Protein AF-A0A2Z6MBF1-F1 (afdb_monomer_lite)

pLDDT: mean 83.63, std 15.82, range [42.69, 98.62]

Foldseek 3Di:
DPPLDEAEAEDQALVVQVVQLVHDPRHAYEYEPPGNNNVVCVVPVVSHPPRYHYDHDDVSVVVRVVVSVVVSVVVVVVVVVVVVVVVVVVDDPPPDDD

Secondary structure (DSSP, 8-state):
--TT---EEEE-SGGGHHHHTT--TT-EEEEBTTSHHHHHHHH-GGGS-S-B--BSSHHHHHHHHHHHHHHHHHHHHHHHHHHHHHHHTT--------

Sequence (98 aa):
MNNNKRFIYLGDGIGDYCPSLRLKKRDFMMPRKNFPAWDLICKDPSLLKDEIHGWSDGEELEQVLMKLINNIMIEEDAQLISSNCKLQSLSIPVAIDF

Structure (mmCIF, N/CA/C/O backbone):
data_AF-A0A2Z6MBF1-F1
#
_entry.id   AF-A0A2Z6MBF1-F1
#
loop_
_atom_site.group_PDB
_atom_site.id
_atom_site.type_symbol
_atom_site.label_atom_id
_atom_site.label_alt_id
_atom_site.label_comp_id
_atom_site.label_asym_id
_atom_site.label_entity_id
_atom_site.label_seq_id
_atom_site.pdbx_PDB_ins_code
_atom_site.Cartn_x
_atom_site.Cartn_y
_atom_site.Cartn_z
_atom_site.occupancy
_atom_site.B_iso_or_equiv
_atom_site.auth_seq_id
_atom_site.auth_comp_id
_atom_site.auth_asym_id
_atom_site.auth_atom_id
_atom_site.pdbx_PDB_model_num
ATOM 1 N N . MET A 1 1 ? -1.676 -1.275 26.337 1.00 42.69 1 MET A N 1
ATOM 2 C CA . MET A 1 1 ? -1.146 -0.671 25.093 1.00 42.69 1 MET A CA 1
ATOM 3 C C . MET A 1 1 ? -2.323 -0.133 24.300 1.00 42.69 1 MET A C 1
ATOM 5 O O . MET A 1 1 ? -3.320 -0.835 24.211 1.00 42.69 1 MET A O 1
ATOM 9 N N . ASN A 1 2 ? -2.253 1.106 23.809 1.00 50.47 2 ASN A N 1
ATOM 10 C CA . ASN A 1 2 ? -3.370 1.736 23.102 1.00 50.47 2 ASN A CA 1
ATOM 11 C C . ASN A 1 2 ? -3.594 1.005 21.765 1.00 50.47 2 ASN A C 1
ATOM 13 O O . ASN A 1 2 ? -2.768 1.110 20.861 1.00 50.47 2 ASN A O 1
ATOM 17 N N . ASN A 1 3 ? -4.650 0.196 21.675 1.00 58.12 3 ASN A N 1
ATOM 18 C CA . ASN A 1 3 ? -4.834 -0.814 20.624 1.00 58.12 3 ASN A CA 1
ATOM 19 C C . ASN A 1 3 ? -5.499 -0.255 19.348 1.00 58.12 3 ASN A C 1
ATOM 21 O O . ASN A 1 3 ? -6.093 -1.009 18.587 1.00 58.12 3 ASN A O 1
ATOM 25 N N . ASN A 1 4 ? -5.441 1.067 19.150 1.00 73.44 4 ASN A N 1
ATOM 26 C CA . ASN A 1 4 ? -6.144 1.778 18.076 1.00 73.44 4 ASN A CA 1
ATOM 27 C C . ASN A 1 4 ? -5.191 2.494 17.104 1.00 73.44 4 ASN A C 1
ATOM 29 O O . ASN A 1 4 ? -5.620 3.355 16.346 1.00 73.44 4 ASN A O 1
ATOM 33 N N . LYS A 1 5 ? -3.888 2.184 17.149 1.00 83.94 5 LYS A N 1
ATOM 34 C CA . LYS A 1 5 ? -2.934 2.718 16.171 1.00 83.94 5 LYS A CA 1
ATOM 35 C C . LYS A 1 5 ? -3.183 2.057 14.818 1.00 83.94 5 LYS A C 1
ATOM 37 O O . LYS A 1 5 ? -3.244 0.832 14.761 1.00 83.94 5 LYS A O 1
ATOM 42 N N . ARG A 1 6 ? -3.279 2.875 13.773 1.00 89.38 6 ARG A N 1
ATOM 43 C CA . ARG A 1 6 ? -3.334 2.445 12.374 1.00 89.38 6 ARG A CA 1
ATOM 44 C C . ARG A 1 6 ? -1.999 2.700 11.697 1.00 89.38 6 ARG A C 1
ATOM 46 O O . ARG A 1 6 ? -1.374 3.732 11.949 1.00 89.38 6 ARG A O 1
ATOM 53 N N . PHE A 1 7 ? -1.566 1.767 10.861 1.00 92.38 7 PHE A N 1
ATOM 54 C CA . PHE A 1 7 ? -0.363 1.908 10.050 1.00 92.38 7 PHE A CA 1
ATOM 55 C C . PHE A 1 7 ? -0.723 2.256 8.609 1.00 92.38 7 PHE A C 1
ATOM 57 O O . PHE A 1 7 ? -1.655 1.697 8.044 1.00 92.38 7 PHE A O 1
ATOM 64 N N . ILE A 1 8 ? 0.054 3.155 8.008 1.00 95.38 8 ILE A N 1
ATOM 65 C CA . ILE A 1 8 ? 0.086 3.371 6.562 1.00 95.38 8 ILE A CA 1
ATOM 66 C C . ILE A 1 8 ? 1.489 2.963 6.112 1.00 95.38 8 ILE A C 1
ATOM 68 O O . ILE A 1 8 ? 2.467 3.609 6.487 1.00 95.38 8 ILE A O 1
ATOM 72 N N . TYR A 1 9 ? 1.601 1.861 5.374 1.00 95.06 9 TYR A N 1
ATOM 73 C CA . TYR A 1 9 ? 2.878 1.335 4.895 1.00 95.06 9 TYR A CA 1
ATOM 74 C C . TYR A 1 9 ? 3.120 1.774 3.451 1.00 95.06 9 TYR A C 1
ATOM 76 O O . TYR A 1 9 ? 2.318 1.465 2.575 1.00 95.06 9 TYR A O 1
ATOM 84 N N . LEU A 1 10 ? 4.235 2.453 3.187 1.00 95.88 10 LEU A N 1
ATOM 85 C CA . LEU A 1 10 ? 4.652 2.840 1.839 1.00 95.88 10 LEU A CA 1
ATOM 86 C C . LEU A 1 10 ? 5.752 1.893 1.362 1.00 95.88 10 LEU A C 1
ATOM 88 O O . LEU A 1 10 ? 6.691 1.628 2.109 1.00 95.88 10 LEU A O 1
ATOM 92 N N . GLY A 1 11 ? 5.668 1.427 0.118 1.00 93.94 11 GLY A N 1
ATOM 93 C CA . GLY A 1 11 ? 6.705 0.568 -0.448 1.00 93.94 11 GLY A CA 1
ATOM 94 C C . GLY A 1 11 ? 6.630 0.449 -1.963 1.00 93.94 11 GLY A C 1
ATOM 95 O O . GLY A 1 11 ? 5.564 0.584 -2.562 1.00 93.94 11 GLY A O 1
ATOM 96 N N . ASP A 1 12 ? 7.764 0.186 -2.592 1.00 93.69 12 ASP A N 1
ATOM 97 C CA . ASP A 1 12 ? 7.875 -0.056 -4.031 1.00 93.69 12 ASP A CA 1
ATOM 98 C C . ASP A 1 12 ? 8.691 -1.323 -4.346 1.00 93.69 12 ASP A C 1
ATOM 100 O O . ASP A 1 12 ? 8.497 -1.957 -5.384 1.00 93.69 12 ASP A O 1
ATOM 104 N N . GLY A 1 13 ? 9.535 -1.785 -3.426 1.00 95.19 13 GLY A N 1
ATOM 105 C CA . GLY A 1 13 ? 10.417 -2.921 -3.635 1.00 95.19 13 GLY A CA 1
ATOM 106 C C . GLY A 1 13 ? 9.736 -4.272 -3.434 1.00 95.19 13 GLY A C 1
ATOM 107 O O . GLY A 1 13 ? 8.792 -4.431 -2.670 1.00 95.19 13 GLY A O 1
ATOM 108 N N . ILE A 1 14 ? 10.289 -5.322 -4.043 1.00 94.31 14 ILE A N 1
ATOM 109 C CA . ILE A 1 14 ? 9.811 -6.701 -3.827 1.00 94.31 14 ILE A CA 1
ATOM 110 C C . ILE A 1 14 ? 9.850 -7.117 -2.344 1.00 94.31 14 ILE A C 1
ATOM 112 O O . ILE A 1 14 ? 9.018 -7.902 -1.889 1.00 94.31 14 ILE A O 1
ATOM 116 N N . GLY A 1 15 ? 10.794 -6.555 -1.581 1.00 95.00 15 GLY A N 1
ATOM 117 C CA . GLY A 1 15 ? 10.921 -6.769 -0.140 1.00 95.00 15 GLY A CA 1
ATOM 118 C C . GLY A 1 15 ? 9.738 -6.242 0.674 1.00 95.00 15 GLY A C 1
ATOM 119 O O . GLY A 1 15 ? 9.523 -6.730 1.779 1.00 95.00 15 GLY A O 1
ATOM 120 N N . ASP A 1 16 ? 8.940 -5.328 0.117 1.00 93.75 16 ASP A N 1
ATOM 121 C CA . ASP A 1 16 ? 7.770 -4.737 0.771 1.00 93.75 16 ASP A CA 1
ATOM 122 C C . ASP A 1 16 ? 6.524 -5.631 0.704 1.00 93.75 16 ASP A C 1
ATOM 124 O O . ASP A 1 16 ? 5.569 -5.428 1.453 1.00 93.75 16 ASP A O 1
ATOM 128 N N . TYR A 1 17 ? 6.529 -6.670 -0.137 1.00 91.38 17 TYR A N 1
ATOM 129 C CA . TYR A 1 17 ? 5.394 -7.586 -0.245 1.00 91.38 17 TYR A CA 1
ATOM 130 C C . TYR A 1 17 ? 5.195 -8.437 1.020 1.00 91.38 17 TYR A C 1
ATOM 132 O O . TYR A 1 17 ? 4.098 -8.541 1.550 1.00 91.38 17 TYR A O 1
ATOM 140 N N . CYS A 1 18 ? 6.255 -9.038 1.562 1.00 91.19 18 CYS A N 1
ATOM 141 C CA . CYS A 1 18 ? 6.142 -9.855 2.775 1.00 91.19 18 CYS A CA 1
ATOM 142 C C . CYS A 1 18 ? 5.635 -9.074 4.014 1.00 91.19 18 CYS A C 1
ATOM 144 O O . CYS A 1 18 ? 4.749 -9.581 4.709 1.00 91.19 18 CYS A O 1
ATOM 146 N N . PRO A 1 19 ? 6.145 -7.865 4.332 1.00 90.69 19 PRO A N 1
ATOM 147 C CA . PRO A 1 19 ? 5.615 -7.081 5.441 1.00 90.69 19 PRO A CA 1
ATOM 148 C C . PRO A 1 19 ? 4.191 -6.572 5.184 1.00 90.69 19 PRO A C 1
ATOM 150 O O . PRO A 1 19 ? 3.431 -6.496 6.150 1.00 90.69 19 PRO A O 1
ATOM 153 N N . SER A 1 20 ? 3.785 -6.304 3.934 1.00 90.62 20 SER A N 1
ATOM 154 C CA . SER A 1 20 ? 2.410 -5.867 3.641 1.00 90.62 20 SER A CA 1
ATOM 155 C C . SER A 1 20 ? 1.364 -6.937 3.982 1.00 90.62 20 SER A C 1
ATOM 157 O O . SER A 1 20 ? 0.297 -6.611 4.495 1.00 90.62 20 SER A O 1
ATOM 159 N N . LEU A 1 21 ? 1.700 -8.226 3.853 1.00 89.19 21 LEU A N 1
ATOM 160 C CA . LEU A 1 21 ? 0.835 -9.340 4.278 1.00 89.19 21 LEU A CA 1
ATOM 161 C C . LEU A 1 21 ? 0.589 -9.401 5.798 1.00 89.19 21 LEU A C 1
ATOM 163 O O . LEU A 1 21 ? -0.278 -10.143 6.260 1.00 89.19 21 LEU A O 1
ATOM 167 N N . ARG A 1 22 ? 1.365 -8.662 6.601 1.00 89.81 22 ARG A N 1
ATOM 168 C CA . ARG A 1 22 ? 1.211 -8.595 8.066 1.00 89.81 22 ARG A CA 1
ATOM 169 C C . ARG A 1 22 ? 0.344 -7.424 8.524 1.00 89.81 22 ARG A C 1
ATOM 171 O O . ARG A 1 22 ? 0.101 -7.306 9.729 1.00 89.81 22 ARG A O 1
ATOM 178 N N . LEU A 1 23 ? -0.095 -6.573 7.596 1.00 89.75 23 LEU A N 1
ATOM 179 C CA . LEU A 1 23 ? -0.996 -5.466 7.887 1.00 89.75 23 LEU A CA 1
ATOM 180 C C . LEU A 1 23 ? -2.326 -6.010 8.410 1.00 89.75 23 LEU A C 1
ATOM 182 O O . LEU A 1 23 ? -2.861 -7.020 7.939 1.00 89.75 23 LEU A O 1
ATOM 186 N N . LYS A 1 24 ? -2.830 -5.383 9.470 1.00 88.38 24 LYS A N 1
ATOM 187 C CA . LYS A 1 24 ? -4.066 -5.801 10.125 1.00 88.38 24 LYS A CA 1
ATOM 188 C C . LYS A 1 24 ? -5.249 -5.093 9.478 1.00 88.38 24 LYS A C 1
ATOM 190 O O . LYS A 1 24 ? -5.127 -4.283 8.573 1.00 88.38 24 LYS A O 1
ATOM 195 N N . LYS A 1 25 ? -6.448 -5.426 9.954 1.00 85.88 25 LYS A N 1
ATOM 196 C CA . LYS A 1 25 ? -7.647 -4.679 9.573 1.00 85.88 25 LYS A CA 1
ATOM 197 C C . LYS A 1 25 ? -7.469 -3.217 10.008 1.00 85.88 25 LYS A C 1
ATOM 199 O O . LYS A 1 25 ? -7.115 -3.012 11.170 1.00 85.88 25 LYS A O 1
ATOM 204 N N . ARG A 1 26 ? -7.826 -2.262 9.140 1.00 87.69 26 ARG A N 1
ATOM 205 C CA . ARG A 1 26 ? -7.652 -0.807 9.323 1.00 87.69 26 ARG A CA 1
ATOM 206 C C . ARG A 1 26 ? -6.218 -0.287 9.135 1.00 87.69 26 ARG A C 1
ATOM 208 O O . ARG A 1 26 ? -5.971 0.875 9.463 1.00 87.69 26 ARG A O 1
ATOM 215 N N . ASP A 1 27 ? -5.288 -1.147 8.719 1.00 91.62 27 ASP A N 1
ATOM 216 C CA . ASP A 1 27 ? -3.967 -0.726 8.258 1.00 91.62 27 ASP A CA 1
ATOM 217 C C . ASP A 1 27 ? -3.967 -0.653 6.726 1.00 91.62 27 ASP A C 1
ATOM 219 O O . ASP A 1 27 ? -4.494 -1.540 6.053 1.00 91.62 27 ASP A O 1
ATOM 223 N N . PHE A 1 28 ? -3.278 0.348 6.185 1.00 93.94 28 PHE A N 1
ATOM 224 C CA . PHE A 1 28 ? -3.255 0.661 4.762 1.00 93.94 28 PHE A CA 1
ATOM 225 C C . PHE A 1 28 ? -1.915 0.284 4.130 1.00 93.94 28 PHE A C 1
ATOM 227 O O . PHE A 1 28 ? -0.847 0.557 4.687 1.00 93.94 28 PHE A O 1
ATOM 234 N N . MET A 1 29 ? -1.964 -0.275 2.922 1.00 94.00 29 MET A N 1
ATOM 235 C CA . MET A 1 29 ? -0.803 -0.457 2.052 1.00 94.00 29 MET A CA 1
ATOM 236 C C . MET A 1 29 ? -0.823 0.599 0.947 1.00 94.00 29 MET A C 1
ATOM 238 O O . MET A 1 29 ? -1.825 0.760 0.256 1.00 94.00 29 MET A O 1
ATOM 242 N N . MET A 1 30 ? 0.301 1.274 0.722 1.00 96.19 30 MET A N 1
ATOM 243 C CA . MET A 1 30 ? 0.497 2.259 -0.343 1.00 96.19 30 MET A CA 1
ATOM 244 C C . MET A 1 30 ? 1.626 1.836 -1.297 1.00 96.19 30 MET A C 1
ATOM 246 O O . MET A 1 30 ? 2.751 2.340 -1.185 1.00 96.19 30 MET A O 1
ATOM 250 N N . PRO A 1 31 ? 1.366 0.899 -2.231 1.00 95.81 31 PRO A N 1
ATOM 251 C CA . PRO A 1 31 ? 2.378 0.415 -3.154 1.00 95.81 31 PRO A CA 1
ATOM 252 C C . PRO A 1 31 ? 2.589 1.384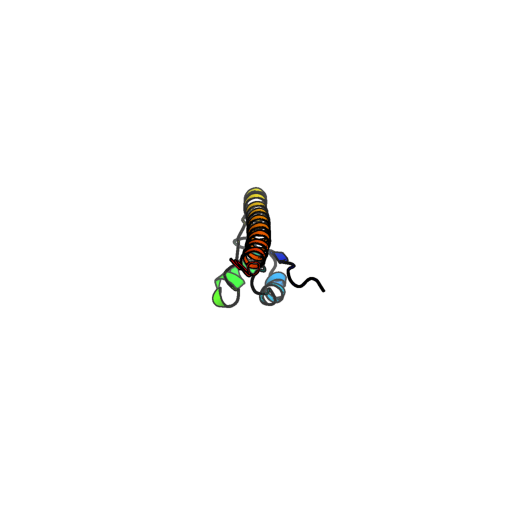 -4.320 1.00 95.81 31 PRO A C 1
ATOM 254 O O . PRO A 1 31 ? 1.622 1.863 -4.916 1.00 95.81 31 PRO A O 1
ATOM 257 N N . ARG A 1 32 ? 3.841 1.629 -4.711 1.00 97.69 32 ARG A N 1
ATOM 258 C CA . ARG A 1 32 ? 4.115 2.391 -5.935 1.00 97.69 32 ARG A CA 1
ATOM 259 C C . ARG A 1 32 ? 3.680 1.599 -7.166 1.00 97.69 32 ARG A C 1
ATOM 261 O O . ARG A 1 32 ? 4.112 0.463 -7.357 1.00 97.69 32 ARG A O 1
ATOM 268 N N . LYS A 1 33 ? 2.845 2.193 -8.015 1.00 96.44 33 LYS A N 1
ATOM 269 C CA . LYS A 1 33 ? 2.321 1.557 -9.230 1.00 96.44 33 LYS A CA 1
ATOM 270 C C . LYS A 1 33 ? 3.452 1.211 -10.193 1.00 96.44 33 LYS A C 1
ATOM 272 O O . LYS A 1 33 ? 4.353 2.021 -10.396 1.00 96.44 33 LYS A O 1
ATOM 277 N N . ASN A 1 34 ? 3.345 0.052 -10.843 1.00 96.00 34 ASN A N 1
ATOM 278 C CA . ASN A 1 34 ? 4.320 -0.471 -11.814 1.00 96.00 34 ASN A CA 1
ATOM 279 C C . ASN A 1 34 ? 5.697 -0.819 -11.215 1.00 96.00 34 ASN A C 1
ATOM 281 O O . ASN A 1 34 ? 6.702 -0.825 -11.925 1.00 96.00 34 ASN A O 1
ATOM 285 N N . PHE A 1 35 ? 5.747 -1.092 -9.911 1.00 96.00 35 PHE A N 1
ATOM 286 C CA . PHE A 1 35 ? 6.929 -1.599 -9.218 1.00 96.00 35 PHE A CA 1
ATOM 287 C C . PHE A 1 35 ? 6.662 -2.999 -8.634 1.00 96.00 35 PHE A C 1
ATOM 289 O O . PHE A 1 35 ? 5.503 -3.392 -8.481 1.00 96.00 35 PHE A O 1
ATOM 296 N N . PRO A 1 36 ? 7.704 -3.773 -8.266 1.00 95.81 36 PRO A N 1
ATOM 297 C CA . PRO A 1 36 ? 7.537 -5.177 -7.888 1.00 95.81 36 PRO A CA 1
ATOM 298 C C . PRO A 1 36 ? 6.543 -5.447 -6.748 1.00 95.81 36 PRO A C 1
ATOM 300 O O . PRO A 1 36 ? 5.852 -6.466 -6.782 1.00 95.81 36 PRO A O 1
ATOM 303 N N . ALA A 1 37 ? 6.441 -4.558 -5.750 1.00 92.56 37 ALA A N 1
ATOM 304 C CA . ALA A 1 37 ? 5.438 -4.689 -4.687 1.00 92.56 37 ALA A CA 1
ATOM 305 C C . ALA A 1 37 ? 4.006 -4.641 -5.242 1.00 92.56 37 ALA A C 1
ATOM 307 O O . ALA A 1 37 ? 3.179 -5.486 -4.905 1.00 92.56 37 ALA A O 1
ATOM 308 N N . TRP A 1 38 ? 3.729 -3.667 -6.114 1.00 94.06 38 TRP A N 1
ATOM 309 C CA . TRP A 1 38 ? 2.435 -3.484 -6.769 1.00 94.06 38 TRP A CA 1
ATOM 310 C C . TRP A 1 38 ? 2.054 -4.702 -7.606 1.00 94.06 38 TRP A C 1
ATOM 312 O O . TRP A 1 38 ? 0.959 -5.235 -7.447 1.00 94.06 38 TRP A O 1
ATOM 322 N N . ASP A 1 39 ? 2.980 -5.206 -8.422 1.00 92.88 39 ASP A N 1
ATOM 323 C CA . ASP A 1 39 ? 2.716 -6.351 -9.296 1.00 92.88 39 ASP A CA 1
ATOM 324 C C . ASP A 1 39 ? 2.370 -7.621 -8.509 1.00 92.88 39 ASP A C 1
ATOM 326 O O . ASP A 1 39 ? 1.527 -8.409 -8.936 1.00 92.88 39 ASP A O 1
ATOM 330 N N . LEU A 1 40 ? 3.016 -7.845 -7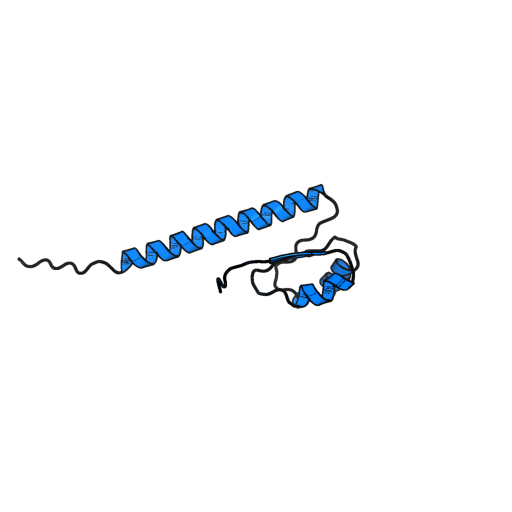.360 1.00 91.88 40 LEU A N 1
ATOM 331 C CA . LEU A 1 40 ? 2.704 -8.978 -6.486 1.00 91.88 40 LEU A CA 1
ATOM 332 C C . LEU A 1 40 ? 1.339 -8.823 -5.817 1.00 91.88 40 LEU A C 1
ATOM 334 O O . LEU A 1 40 ? 0.578 -9.785 -5.763 1.00 91.88 40 LEU A O 1
ATOM 338 N N . ILE A 1 41 ? 1.015 -7.614 -5.366 1.00 89.56 41 ILE A N 1
ATOM 339 C CA . ILE A 1 41 ? -0.274 -7.298 -4.748 1.00 89.56 41 ILE A CA 1
ATOM 340 C C . ILE A 1 41 ? -1.422 -7.467 -5.748 1.00 89.56 41 ILE A C 1
ATOM 342 O O . ILE A 1 41 ? -2.446 -8.059 -5.419 1.00 89.56 41 ILE A O 1
ATOM 346 N N . CYS A 1 42 ? -1.251 -7.007 -6.988 1.00 87.94 42 CYS A N 1
ATOM 347 C CA . CYS A 1 42 ? -2.274 -7.123 -8.025 1.00 87.94 42 CYS A CA 1
ATOM 348 C C . CYS A 1 42 ? -2.534 -8.566 -8.482 1.00 87.94 42 CYS A C 1
ATOM 350 O O . CYS A 1 42 ? -3.602 -8.831 -9.031 1.00 8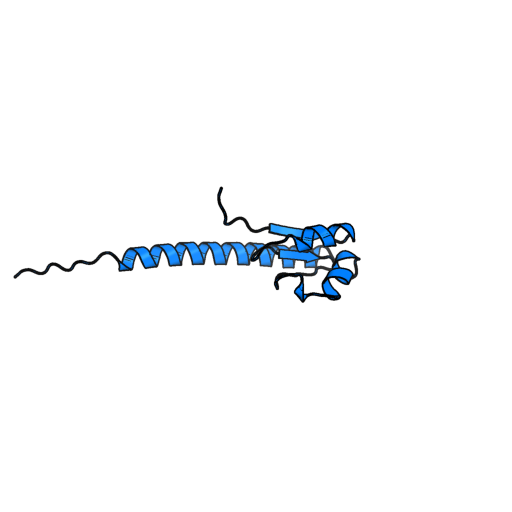7.94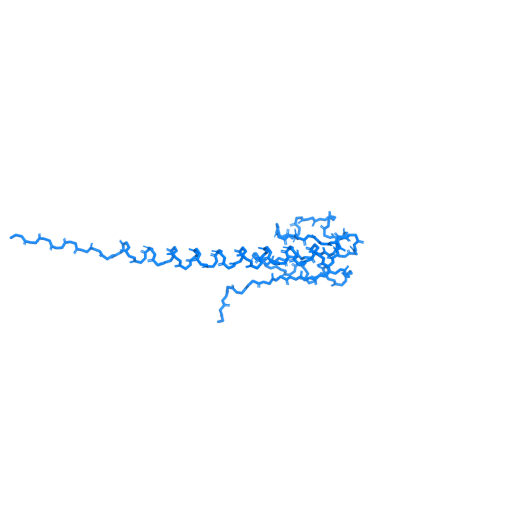 42 CYS A O 1
ATOM 352 N N . LYS A 1 43 ? -1.592 -9.498 -8.274 1.00 89.44 43 LYS A N 1
ATOM 353 C CA . LYS A 1 43 ? -1.781 -10.920 -8.618 1.00 89.44 43 LYS A CA 1
ATOM 354 C C . LYS A 1 43 ? -2.786 -11.615 -7.712 1.00 89.44 43 LYS A C 1
ATOM 356 O O . LYS A 1 43 ? -3.510 -12.485 -8.186 1.00 89.44 43 LYS A O 1
ATOM 361 N N . ASP A 1 44 ? -2.817 -11.245 -6.437 1.00 82.81 44 ASP A N 1
ATOM 362 C CA . ASP A 1 44 ? -3.799 -11.755 -5.488 1.00 82.81 44 ASP A CA 1
ATOM 363 C C . ASP A 1 44 ? -4.205 -10.663 -4.485 1.00 82.81 44 ASP A C 1
ATOM 365 O O . ASP A 1 44 ? -3.728 -10.633 -3.345 1.00 82.81 44 ASP A O 1
ATOM 369 N N . PRO A 1 45 ? -5.107 -9.752 -4.897 1.00 76.25 45 PRO A N 1
ATOM 370 C CA . PRO A 1 45 ? -5.571 -8.672 -4.035 1.00 76.25 45 PRO A CA 1
ATOM 371 C C . PRO A 1 45 ? -6.307 -9.179 -2.794 1.00 76.25 45 PRO A C 1
ATOM 373 O O . PRO A 1 45 ? -6.381 -8.458 -1.808 1.00 76.25 45 PRO A O 1
ATOM 376 N N . SER A 1 46 ? -6.824 -10.416 -2.810 1.00 78.31 46 SER A N 1
ATOM 377 C CA . SER A 1 46 ? -7.600 -10.984 -1.699 1.00 78.31 46 SER A CA 1
ATOM 378 C C . SER A 1 46 ? -6.771 -11.194 -0.427 1.00 78.31 46 SER A C 1
ATOM 380 O O . SER A 1 46 ? -7.323 -11.274 0.673 1.00 78.31 46 SER A O 1
ATOM 382 N N . LEU A 1 47 ? -5.441 -11.244 -0.566 1.00 70.25 47 LEU A N 1
ATOM 383 C CA . LEU A 1 47 ? -4.506 -11.371 0.550 1.00 70.25 47 LEU A CA 1
ATOM 384 C C . LEU A 1 47 ? -4.356 -10.075 1.351 1.00 70.25 47 LEU A C 1
ATOM 386 O O . LEU A 1 47 ? -3.961 -10.122 2.518 1.00 70.25 47 LEU A O 1
ATOM 390 N N . LEU A 1 48 ? -4.685 -8.930 0.753 1.00 69.69 48 LEU A N 1
ATOM 391 C CA . LEU A 1 48 ? -4.666 -7.635 1.416 1.00 69.69 48 LEU A CA 1
ATOM 392 C C . LEU A 1 48 ? -6.103 -7.150 1.599 1.00 69.69 48 LEU A C 1
ATOM 394 O O . LEU A 1 48 ? -6.876 -7.025 0.658 1.00 69.69 48 LEU A O 1
ATOM 398 N N . LYS A 1 49 ? -6.475 -6.891 2.851 1.00 61.59 49 LYS A N 1
ATOM 399 C CA . LYS A 1 49 ? -7.827 -6.461 3.214 1.00 61.59 49 LYS A CA 1
ATOM 400 C C . LYS A 1 49 ? -8.072 -5.041 2.713 1.00 61.59 49 LYS A C 1
ATOM 402 O O . LYS A 1 49 ? -7.658 -4.125 3.403 1.00 61.59 49 LYS A O 1
ATOM 407 N N . ASP A 1 50 ? -8.710 -4.896 1.552 1.00 64.69 50 ASP A N 1
ATOM 408 C CA . ASP A 1 50 ? -9.411 -3.723 0.979 1.00 64.69 50 ASP A CA 1
ATOM 409 C C . ASP A 1 50 ? -8.737 -2.326 1.019 1.00 64.69 50 ASP A C 1
ATOM 411 O O . ASP A 1 50 ? -9.274 -1.368 0.471 1.00 64.69 50 ASP A O 1
ATOM 415 N N . GLU A 1 51 ? -7.550 -2.179 1.601 1.00 83.75 51 GLU A N 1
ATOM 416 C CA . GLU A 1 51 ? -6.904 -0.902 1.918 1.00 83.75 51 GLU A CA 1
ATOM 417 C C . GLU A 1 51 ? -5.584 -0.755 1.141 1.00 83.75 51 GLU A C 1
ATOM 419 O O . GLU A 1 51 ? -4.540 -0.394 1.688 1.00 83.75 51 GLU A O 1
ATOM 424 N N . ILE A 1 52 ? -5.619 -1.068 -0.162 1.00 91.94 52 ILE A N 1
ATOM 425 C CA . ILE A 1 52 ? -4.503 -0.847 -1.094 1.00 91.94 52 ILE A CA 1
ATOM 426 C C . ILE A 1 52 ? -4.700 0.486 -1.825 1.00 91.94 52 ILE A C 1
ATOM 428 O O . ILE A 1 52 ? -5.678 0.678 -2.545 1.00 91.94 52 ILE A O 1
ATOM 432 N N . HIS A 1 53 ? -3.723 1.384 -1.712 1.00 95.06 53 HIS A N 1
ATOM 433 C CA . HIS A 1 53 ? -3.777 2.732 -2.270 1.00 95.06 53 HIS A CA 1
ATOM 434 C C . HIS A 1 53 ? -2.518 3.054 -3.084 1.00 95.06 53 HIS A C 1
ATOM 436 O O . HIS A 1 53 ? -1.501 3.496 -2.554 1.00 95.06 53 HIS A O 1
ATOM 442 N N . GLY A 1 54 ? -2.577 2.814 -4.393 1.00 95.12 54 GLY A N 1
ATOM 443 C CA . GLY A 1 54 ? -1.425 3.009 -5.274 1.00 95.12 54 GLY A CA 1
ATOM 444 C C . GLY A 1 54 ? -1.103 4.470 -5.586 1.00 95.12 54 GLY A C 1
ATOM 445 O O . GLY A 1 54 ? -2.013 5.275 -5.778 1.00 95.12 54 GLY A O 1
ATOM 446 N N . TRP A 1 55 ? 0.183 4.768 -5.766 1.00 97.88 55 TRP A N 1
ATOM 447 C CA . TRP A 1 55 ? 0.704 6.073 -6.202 1.00 97.88 55 TRP A CA 1
ATOM 448 C C . TRP A 1 55 ? 1.770 5.904 -7.294 1.00 97.88 55 TRP A C 1
ATOM 450 O O . TRP A 1 55 ? 2.443 4.875 -7.342 1.00 97.88 55 TRP A O 1
ATOM 460 N N . SER A 1 56 ? 1.917 6.880 -8.189 1.00 97.88 56 SER A N 1
ATOM 461 C CA . SER A 1 56 ? 2.870 6.804 -9.318 1.00 97.88 56 SER A CA 1
ATOM 462 C C . SER A 1 56 ? 4.078 7.728 -9.138 1.00 97.88 56 SER A C 1
ATOM 464 O O . SER A 1 56 ? 5.214 7.358 -9.457 1.00 97.88 56 SER A O 1
ATOM 466 N N . ASP A 1 57 ? 3.828 8.914 -8.588 1.00 98.12 57 ASP A N 1
ATOM 467 C CA . ASP A 1 57 ? 4.784 9.999 -8.390 1.00 98.12 57 ASP A CA 1
ATOM 468 C C . ASP A 1 57 ? 4.566 10.693 -7.033 1.00 98.12 57 ASP A C 1
ATOM 470 O O . ASP A 1 57 ? 3.747 10.259 -6.221 1.00 98.12 57 ASP A O 1
ATOM 474 N N . GLY A 1 58 ? 5.353 11.739 -6.765 1.00 97.56 58 GLY A N 1
ATOM 475 C CA . GLY A 1 58 ? 5.313 12.460 -5.494 1.00 97.56 58 GLY A CA 1
ATOM 476 C C . GLY A 1 58 ? 4.013 13.230 -5.247 1.00 97.56 58 GLY A C 1
ATOM 477 O O . GLY A 1 58 ? 3.598 13.332 -4.096 1.00 97.56 58 GLY A O 1
ATOM 478 N N . GLU A 1 59 ? 3.358 13.728 -6.297 1.00 98.62 59 GLU A N 1
ATOM 479 C CA . GLU A 1 59 ? 2.104 14.478 -6.167 1.00 98.62 59 GLU A CA 1
ATOM 480 C C . GLU A 1 59 ? 0.948 13.528 -5.844 1.00 98.62 59 GLU A C 1
ATOM 482 O O . GLU A 1 59 ? 0.211 13.746 -4.880 1.00 98.62 59 GLU A O 1
ATOM 487 N N . GLU A 1 60 ? 0.832 12.417 -6.581 1.00 98.50 60 GLU A N 1
ATOM 488 C CA . GLU A 1 60 ? -0.144 11.375 -6.256 1.00 98.50 60 GLU A CA 1
ATOM 489 C C . GLU A 1 60 ? 0.098 10.815 -4.850 1.00 98.50 60 GLU A C 1
ATOM 491 O O . GLU A 1 60 ? -0.856 10.566 -4.108 1.00 98.50 60 GLU A O 1
ATOM 496 N N . LEU A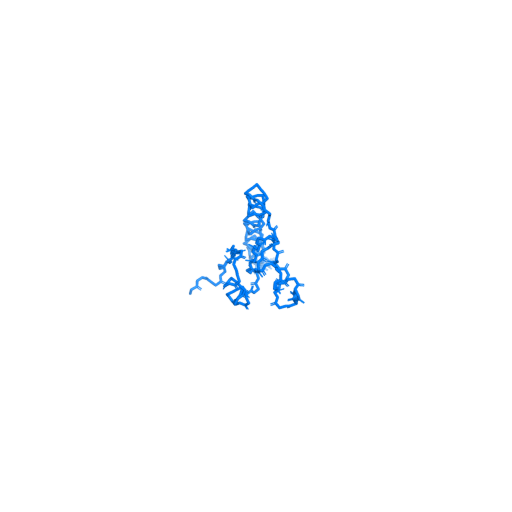 1 61 ? 1.366 10.624 -4.467 1.00 98.31 61 LEU A N 1
ATOM 497 C CA . LEU A 1 61 ? 1.720 10.136 -3.140 1.00 98.31 61 LEU A CA 1
ATOM 498 C C . LEU A 1 61 ? 1.185 11.062 -2.042 1.00 98.31 61 LEU A C 1
ATOM 500 O O . LEU A 1 61 ? 0.536 10.583 -1.110 1.00 98.31 61 LEU A O 1
ATOM 504 N N . GLU A 1 62 ? 1.435 12.368 -2.155 1.00 98.44 62 GLU A N 1
ATOM 505 C CA . GLU A 1 62 ? 0.950 13.370 -1.202 1.00 98.44 62 GLU A CA 1
ATOM 506 C C . GLU A 1 62 ? -0.580 13.352 -1.112 1.00 98.44 62 GLU A C 1
ATOM 508 O O . GLU A 1 62 ? -1.138 13.228 -0.019 1.00 98.44 62 GLU A O 1
ATOM 513 N N . GLN A 1 63 ? -1.267 13.417 -2.255 1.00 98.44 63 GLN A N 1
ATOM 514 C CA . GLN A 1 63 ? -2.728 13.469 -2.307 1.00 98.44 63 GLN A CA 1
ATOM 515 C C . GLN A 1 63 ? -3.370 12.244 -1.647 1.00 98.44 63 GLN A C 1
ATOM 517 O O . GLN A 1 63 ? -4.311 12.371 -0.855 1.00 98.44 63 GLN A O 1
ATOM 522 N N . VAL A 1 64 ? -2.861 11.049 -1.954 1.00 97.62 64 VAL A N 1
ATOM 523 C CA . VAL A 1 64 ? -3.376 9.796 -1.394 1.00 97.62 64 VAL A CA 1
ATOM 524 C C . VAL A 1 64 ? -3.085 9.715 0.103 1.00 97.62 64 VAL A C 1
ATOM 526 O O . VAL A 1 64 ? -3.994 9.408 0.878 1.00 97.62 64 VAL A O 1
ATOM 529 N N . LEU A 1 65 ? -1.860 10.034 0.527 1.00 97.94 65 LEU A N 1
ATOM 530 C CA . LEU A 1 65 ? -1.464 9.981 1.934 1.00 97.94 65 LEU A CA 1
ATOM 531 C C . LEU A 1 65 ? -2.303 10.938 2.787 1.00 97.94 65 LEU A C 1
ATOM 533 O O . LEU A 1 65 ? -2.854 10.535 3.813 1.00 97.94 65 LEU A O 1
ATOM 537 N N . MET A 1 66 ? -2.458 12.186 2.340 1.00 98.25 66 MET A N 1
ATOM 538 C CA . MET A 1 66 ? -3.244 13.193 3.053 1.00 98.25 66 MET A CA 1
ATOM 539 C C . MET A 1 66 ? -4.720 12.808 3.136 1.00 98.25 66 MET A C 1
ATOM 541 O O . MET A 1 66 ? -5.344 12.973 4.185 1.00 98.25 66 MET A O 1
ATOM 545 N N . LYS A 1 67 ? -5.283 12.233 2.067 1.00 97.00 67 LYS A N 1
ATOM 546 C CA . LYS A 1 67 ? -6.656 11.717 2.083 1.00 97.00 67 LYS A CA 1
ATOM 547 C C . LYS A 1 67 ? -6.836 10.617 3.131 1.00 97.00 67 LYS A C 1
ATOM 549 O O . LYS A 1 67 ? -7.820 10.647 3.866 1.00 97.00 67 LYS A O 1
ATOM 554 N N . LEU A 1 68 ? -5.899 9.671 3.222 1.00 95.94 68 LEU A N 1
ATOM 555 C CA . LEU A 1 68 ? -5.953 8.603 4.222 1.00 95.94 68 LEU A CA 1
ATOM 556 C C . LEU A 1 68 ? -5.855 9.156 5.642 1.00 95.94 68 LEU A C 1
ATOM 558 O O . LEU A 1 68 ? -6.694 8.823 6.471 1.00 95.94 68 LEU A O 1
ATOM 562 N N . ILE A 1 69 ? -4.897 10.046 5.912 1.00 95.81 69 ILE A N 1
ATOM 563 C CA . ILE A 1 69 ? -4.735 10.672 7.233 1.00 95.81 69 ILE A CA 1
ATOM 564 C C . ILE A 1 69 ? -6.005 11.430 7.645 1.00 95.81 69 ILE A C 1
ATOM 566 O O . ILE A 1 69 ? -6.490 11.255 8.761 1.00 95.81 69 ILE A O 1
ATOM 570 N N . ASN A 1 70 ? -6.590 12.217 6.742 1.00 96.06 70 ASN A N 1
ATOM 571 C CA . ASN A 1 70 ? -7.814 12.962 7.037 1.00 96.06 70 ASN A CA 1
ATOM 572 C C . ASN A 1 70 ? -9.001 12.030 7.317 1.00 96.06 70 ASN A C 1
ATOM 574 O O . ASN A 1 70 ? -9.735 12.240 8.281 1.00 96.06 70 ASN A O 1
ATOM 578 N N . ASN A 1 71 ? -9.167 10.967 6.524 1.00 93.19 71 ASN A N 1
ATOM 579 C CA . ASN A 1 71 ? -10.202 9.960 6.769 1.00 93.19 71 ASN A CA 1
ATOM 580 C C . ASN A 1 71 ? -10.005 9.271 8.124 1.00 93.19 71 ASN A C 1
ATOM 582 O O . ASN A 1 71 ? -10.967 9.067 8.864 1.00 93.19 71 ASN A O 1
ATOM 586 N N . ILE A 1 72 ? -8.752 8.957 8.468 1.00 92.12 72 ILE A N 1
ATOM 587 C CA . ILE A 1 72 ? -8.385 8.376 9.756 1.00 92.12 72 ILE A CA 1
ATOM 588 C C . ILE A 1 72 ? -8.852 9.295 10.895 1.00 92.12 72 ILE A C 1
ATOM 590 O O . ILE A 1 72 ? -9.571 8.838 11.785 1.00 92.12 72 ILE A O 1
ATOM 594 N N . MET A 1 73 ? -8.516 10.583 10.836 1.00 91.38 73 MET A N 1
ATOM 595 C CA . MET A 1 73 ? -8.903 11.560 11.858 1.00 91.38 73 MET A CA 1
ATOM 596 C C . MET A 1 73 ? -10.428 11.680 12.004 1.00 91.38 73 MET A C 1
ATOM 598 O O . MET A 1 73 ? -10.945 11.584 13.114 1.00 91.38 73 MET A O 1
ATOM 602 N N . ILE A 1 74 ? -11.159 11.794 10.889 1.00 92.06 74 ILE A N 1
ATOM 603 C CA . ILE A 1 74 ? -12.628 11.913 10.894 1.00 92.06 74 ILE A CA 1
ATOM 604 C C . ILE A 1 74 ? -13.289 10.680 11.526 1.00 92.06 74 ILE A C 1
ATOM 606 O O . ILE A 1 74 ? -14.232 10.802 12.310 1.00 92.06 74 ILE A O 1
ATOM 610 N N . GLU A 1 75 ? -12.810 9.477 11.201 1.00 89.12 75 GLU A N 1
ATOM 611 C CA . GLU A 1 75 ? -13.336 8.245 11.793 1.00 89.12 75 GLU A CA 1
ATOM 612 C C . GLU A 1 75 ? -13.085 8.158 13.301 1.00 89.12 75 GLU A C 1
ATOM 614 O O . GLU A 1 75 ? -13.933 7.651 14.039 1.00 89.12 75 GLU A O 1
ATOM 619 N N . GLU A 1 76 ? -11.922 8.617 13.764 1.00 86.88 76 GLU A N 1
ATOM 620 C CA . GLU A 1 76 ? -11.579 8.639 15.188 1.00 86.88 76 GLU A CA 1
ATOM 621 C C . GLU A 1 76 ? -12.464 9.622 15.956 1.00 86.88 76 GLU A C 1
ATOM 623 O O . GLU A 1 76 ? -13.034 9.245 16.985 1.00 86.88 76 GLU A O 1
ATOM 628 N N . ASP A 1 77 ? -12.684 10.819 15.411 1.00 86.94 77 ASP A N 1
ATOM 629 C CA . ASP A 1 77 ? -13.604 11.808 15.979 1.00 86.94 77 ASP A CA 1
ATOM 630 C C . ASP A 1 77 ? -15.039 11.265 16.047 1.00 86.94 77 ASP A C 1
ATOM 632 O O . ASP A 1 77 ? -15.698 11.341 17.089 1.00 86.94 77 ASP A O 1
ATOM 636 N N . ALA A 1 78 ? -15.525 10.630 14.976 1.00 85.62 78 ALA A N 1
ATOM 637 C CA . ALA A 1 78 ? -16.858 10.030 14.951 1.00 85.62 78 ALA A CA 1
ATOM 638 C C . ALA A 1 78 ? -17.016 8.897 15.987 1.00 85.62 78 ALA A C 1
ATOM 640 O O . ALA A 1 78 ? -18.060 8.787 16.640 1.00 85.62 78 ALA A O 1
ATOM 641 N N . GLN A 1 79 ? -15.985 8.064 16.177 1.00 81.44 79 GLN A N 1
ATOM 642 C CA . GLN A 1 79 ? -15.984 7.003 17.193 1.00 81.44 79 GLN A CA 1
ATOM 643 C C . GLN A 1 79 ? -16.028 7.571 18.616 1.00 81.44 79 GLN A C 1
ATOM 645 O O . GLN A 1 79 ? -16.760 7.041 19.462 1.00 81.44 79 GLN A O 1
ATOM 650 N N . LEU A 1 80 ? -15.299 8.658 18.880 1.00 78.44 80 LEU A N 1
ATOM 651 C CA . LEU A 1 80 ? -15.334 9.361 20.164 1.00 78.44 80 LEU A CA 1
ATOM 652 C C . LEU A 1 80 ? -16.722 9.957 20.438 1.00 78.44 80 LEU A C 1
ATOM 654 O O . LEU A 1 80 ? -17.289 9.721 21.508 1.00 78.44 80 LEU A O 1
ATOM 658 N N . ILE A 1 81 ? -17.311 10.642 19.455 1.00 78.25 81 ILE A N 1
ATOM 659 C CA . ILE A 1 81 ? -18.651 11.241 19.564 1.00 78.25 81 ILE A CA 1
ATOM 660 C C . ILE A 1 81 ? -19.712 10.164 19.829 1.00 78.25 81 ILE A C 1
ATOM 662 O O . ILE A 1 81 ? -20.486 10.271 20.782 1.00 78.25 81 ILE A O 1
ATOM 666 N N . SER A 1 82 ? -19.712 9.080 19.045 1.00 76.12 82 SER A N 1
ATOM 667 C CA . SER A 1 82 ? -20.642 7.954 19.218 1.00 76.12 82 SER A CA 1
ATOM 668 C C . SER A 1 82 ? -20.541 7.323 20.612 1.00 76.12 82 SER A C 1
ATOM 670 O O . SER A 1 82 ? -21.553 6.949 21.210 1.00 76.12 82 SER A O 1
ATOM 672 N N . SER A 1 83 ? -19.3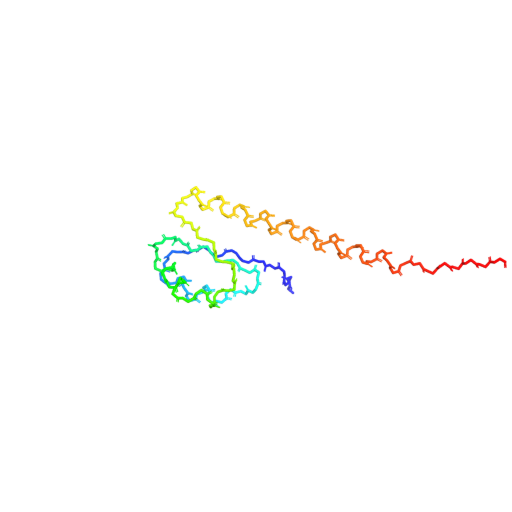25 7.190 21.144 1.00 72.69 83 SER A N 1
ATOM 673 C CA . SER A 1 83 ? -19.102 6.620 22.478 1.00 72.69 83 SER A CA 1
ATOM 674 C C . SER A 1 83 ? -19.687 7.511 23.580 1.00 72.69 83 SER A C 1
ATOM 676 O O . SER A 1 83 ? -20.258 7.001 24.543 1.00 72.69 83 SER A O 1
ATOM 678 N N . ASN A 1 84 ? -19.620 8.832 23.406 1.00 64.44 84 ASN A N 1
ATOM 679 C CA . ASN A 1 84 ? -20.149 9.800 24.363 1.00 64.44 84 ASN A CA 1
ATOM 680 C C . ASN A 1 84 ? -21.690 9.872 24.349 1.00 64.44 84 ASN A C 1
ATOM 682 O O . ASN A 1 84 ? -22.322 9.929 25.404 1.00 64.44 84 ASN A O 1
ATOM 686 N N . CYS A 1 85 ? -22.320 9.790 23.172 1.00 58.81 85 CYS A N 1
ATOM 687 C CA . CYS A 1 85 ? -23.784 9.809 23.057 1.00 58.81 85 CYS A CA 1
ATOM 688 C C . CYS A 1 85 ? -24.454 8.579 23.698 1.00 58.81 85 CYS A C 1
ATOM 690 O O . CYS A 1 85 ? -25.529 8.697 24.284 1.00 58.81 85 CYS A O 1
ATOM 692 N N . LYS A 1 86 ? -23.816 7.401 23.651 1.00 60.38 86 LYS A N 1
ATOM 693 C CA . LYS A 1 86 ? -24.336 6.189 24.316 1.00 60.38 86 LYS A CA 1
ATOM 694 C C . LYS A 1 86 ? -24.375 6.330 25.841 1.00 60.38 86 LYS A C 1
ATOM 696 O O . LYS A 1 86 ? -25.318 5.848 26.466 1.00 60.38 86 LYS A O 1
ATOM 701 N N . LEU A 1 87 ? -23.404 7.033 26.424 1.00 56.75 87 LEU A N 1
ATOM 702 C CA . LEU A 1 87 ? -23.317 7.294 27.865 1.00 56.75 87 LEU A CA 1
ATOM 703 C C . LEU A 1 87 ? -24.448 8.200 28.377 1.00 56.75 87 LEU A C 1
ATOM 705 O O . LEU A 1 87 ? -24.939 7.991 29.481 1.00 56.75 87 LEU A O 1
ATOM 709 N N . GLN A 1 88 ? -24.913 9.158 27.570 1.00 53.50 88 GLN A N 1
ATOM 710 C CA . GLN A 1 88 ? -26.010 10.057 27.957 1.00 53.50 88 GLN A CA 1
ATOM 711 C C . GLN A 1 88 ? -27.389 9.373 27.958 1.00 53.50 88 GLN A C 1
ATOM 713 O O . GLN A 1 88 ? -28.279 9.809 28.682 1.00 53.50 88 GLN A O 1
ATOM 718 N N . SER A 1 89 ? -27.571 8.276 27.213 1.00 54.75 89 SER A N 1
ATOM 719 C CA . SER A 1 89 ? -28.851 7.544 27.161 1.00 54.75 89 SER A CA 1
ATOM 720 C C . SER A 1 89 ? -29.145 6.663 28.388 1.00 54.75 89 SER A C 1
ATOM 722 O O . SER A 1 89 ? -30.264 6.181 28.534 1.00 54.75 89 SER A O 1
ATOM 724 N N . LEU A 1 90 ? -28.167 6.464 29.282 1.00 53.75 90 LEU A N 1
ATOM 725 C CA . LEU A 1 90 ? -28.285 5.597 30.466 1.00 53.75 90 LEU A CA 1
ATOM 726 C C . LEU A 1 90 ? -28.614 6.356 31.767 1.00 53.75 90 LEU A C 1
ATOM 728 O O . LEU A 1 90 ? -28.689 5.742 32.829 1.00 53.75 90 LEU A O 1
ATOM 732 N N . SER A 1 91 ? -28.852 7.668 31.698 1.00 55.59 91 SER A N 1
ATOM 733 C CA . SER A 1 91 ? -29.007 8.528 32.878 1.00 55.59 91 SER A CA 1
ATOM 734 C C . SER A 1 91 ? -30.400 9.143 32.993 1.00 55.59 91 SER A C 1
ATOM 736 O O . SER A 1 91 ? -30.511 10.364 33.034 1.00 55.59 91 SER A O 1
ATOM 738 N N . ILE A 1 92 ? -31.469 8.341 33.064 1.00 53.69 92 ILE A N 1
ATOM 739 C CA . ILE A 1 92 ? -32.745 8.839 33.605 1.00 53.69 92 ILE A CA 1
ATOM 740 C C . ILE A 1 92 ? -33.490 7.736 34.382 1.00 53.69 92 ILE A C 1
ATOM 742 O O . ILE A 1 92 ? -34.203 6.939 33.776 1.00 53.69 92 ILE A O 1
ATOM 746 N N . PRO A 1 93 ? -33.441 7.715 35.725 1.00 51.12 93 PRO A N 1
ATOM 747 C CA . PRO A 1 93 ? -34.603 7.351 36.513 1.00 51.12 93 PRO A CA 1
ATOM 748 C C . PRO A 1 93 ? -35.416 8.629 36.749 1.00 51.12 93 PRO A C 1
ATOM 750 O O . PRO A 1 93 ? -35.036 9.481 37.552 1.00 51.12 93 PRO A O 1
ATOM 753 N N . VAL A 1 94 ? -36.531 8.789 36.029 1.00 54.25 94 VAL A N 1
ATOM 754 C CA . VAL A 1 94 ? -37.542 9.783 36.404 1.00 54.25 94 VAL A CA 1
ATOM 755 C C . VAL A 1 94 ? -38.246 9.213 37.630 1.00 54.25 94 VAL A C 1
ATOM 757 O O . VAL A 1 94 ? -39.136 8.379 37.497 1.00 54.25 94 VAL A O 1
ATOM 760 N N . ALA A 1 95 ? -37.833 9.632 38.822 1.00 57.19 95 ALA A N 1
ATOM 761 C CA . ALA A 1 95 ? -38.693 9.550 39.991 1.00 57.19 95 ALA A CA 1
ATOM 762 C C . ALA A 1 95 ? -39.551 10.821 40.003 1.00 57.19 95 ALA A C 1
ATOM 764 O O . ALA A 1 95 ? -39.068 11.901 40.337 1.00 57.19 95 ALA A O 1
ATOM 765 N N . ILE A 1 96 ? -40.801 10.694 39.559 1.00 54.09 96 ILE A N 1
ATOM 766 C CA . ILE A 1 96 ? -41.865 11.649 39.869 1.00 54.09 96 ILE A CA 1
ATOM 767 C C . ILE A 1 96 ? -42.766 10.982 40.904 1.00 54.09 96 ILE A C 1
ATOM 769 O O . ILE A 1 96 ? -43.613 10.169 40.551 1.00 54.09 96 ILE A O 1
ATOM 773 N N . ASP A 1 97 ? -42.553 11.307 42.176 1.00 46.22 97 ASP A N 1
ATOM 774 C CA . ASP A 1 97 ? -43.533 11.037 43.228 1.00 46.22 97 ASP A CA 1
ATOM 775 C C . ASP A 1 97 ? -44.372 12.309 43.431 1.00 46.22 97 ASP A C 1
ATOM 777 O O . ASP A 1 97 ? -43.819 13.399 43.612 1.00 46.22 97 ASP A O 1
ATOM 781 N N . PHE A 1 98 ? -45.697 12.154 43.333 1.00 56.50 98 PHE A N 1
ATOM 782 C CA . PHE A 1 98 ? -46.710 13.124 43.766 1.00 56.50 98 PHE A CA 1
ATOM 783 C C . PHE A 1 98 ? -47.088 12.867 45.225 1.00 56.50 98 PHE A C 1
ATOM 785 O O . PHE A 1 98 ? -47.161 11.676 45.604 1.00 56.50 98 PHE A O 1
#

Radius of gyration: 20.27 Å; chains: 1; bounding box: 58×26×56 Å

InterPro domains:
  IPR016965 Phosphatase PHOSPHO-type [PF06888] (3-69)
  IPR016965 Phosphatase PHOSPHO-type [PTHR20889] (3-77)

Organism: Trifolium subterraneum (NCBI:txid3900)